Protein AF-A0A1C3NSR8-F1 (afdb_monomer)

Secondary structure (DSSP, 8-state):
--------S------HHHHH-HHHHHHHHTT-HHHHHHHHHHHS---HHHHHTTSTT--HHHHHHHHTTS-----HHHHHHHHHHTT--GGGGTPPPPTTTGGGS-TT-------------PPP----------

Solvent-accessible surface area (backbone atoms only — not comparable to full-atom values): 8484 Å² total; per-residue (Å²): 135,84,82,72,80,78,76,75,93,31,87,53,55,66,48,71,70,58,71,69,34,68,69,50,43,52,26,33,58,72,59,37,60,28,58,43,52,52,48,40,34,70,74,71,65,43,47,55,53,54,63,18,64,43,22,86,97,45,46,39,70,54,50,51,32,21,56,72,67,75,44,83,87,80,55,63,70,56,55,51,41,43,30,60,42,31,64,43,67,30,61,40,63,74,41,72,81,43,84,69,54,68,72,67,52,69,95,77,73,75,77,78,81,81,73,84,79,81,80,65,86,75,79,78,84,86,77,86,87,82,85,83,88,132

Nearest PDB structures (foldseek):
  2ofy-assembly1_B  TM=6.225E-01  e=1.921E+00  Rhodococcus jostii RHA1
  6hu8-assembly1_A  TM=6.859E-01  e=2.982E+00  Streptococcus vestibularis F0396
  5d50-assembly1_C  TM=6.726E-01  e=4.381E+00  Salmonella phage SPC32H
  3ezx-assembly1_A  TM=3.180E-01  e=5.767E+00  Methanosarcina barkeri

Foldseek 3Di:
DPPPPDQPPLPAAQDPVLLPDPQLLVCLQVVLLLSNLVSCCVPVVAQLCSLQVQQPPRDSVNSVCSVVVNDHDDDPVRSVRSCVSRVPALVSNVGDGDPVVVVVPPPDPPPDPDDDDDPDDDDDDDDDDDDDDD

Radius of gyration: 28.8 Å; Cα contacts (8 Å, |Δi|>4): 117; chains: 1; bounding box: 74×88×31 Å

Organism: NCBI:txid1839754

Structure (mmCIF, N/CA/C/O backbone):
data_AF-A0A1C3NSR8-F1
#
_entry.id   AF-A0A1C3NSR8-F1
#
loop_
_atom_site.group_PDB
_atom_site.id
_atom_site.type_symbol
_atom_site.label_atom_id
_atom_site.label_alt_id
_atom_site.label_comp_id
_atom_site.label_asym_id
_atom_site.label_entity_id
_atom_site.label_seq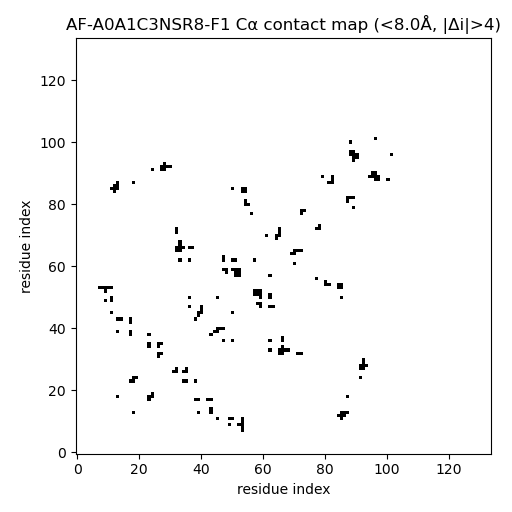_id
_atom_site.pdbx_PDB_ins_code
_atom_site.Cartn_x
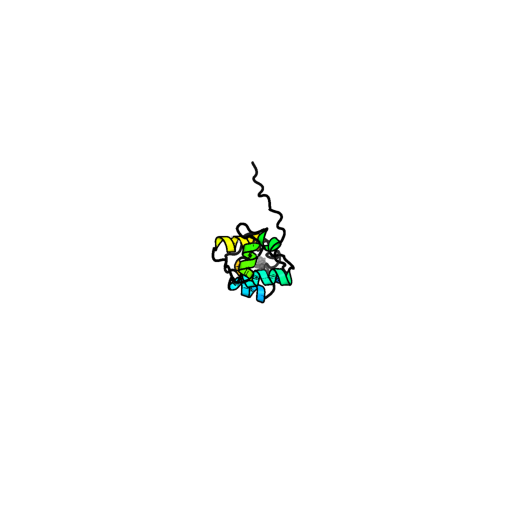_atom_site.Cartn_y
_atom_site.Cartn_z
_atom_site.occupancy
_atom_site.B_iso_or_equiv
_atom_site.auth_seq_id
_atom_site.auth_comp_id
_atom_site.auth_asym_id
_atom_site.auth_atom_id
_atom_site.pdbx_PDB_model_num
ATOM 1 N N . MET A 1 1 ? 33.888 10.251 1.908 1.00 39.31 1 MET A N 1
ATOM 2 C CA . MET A 1 1 ? 32.497 10.671 2.175 1.00 39.31 1 MET A CA 1
ATOM 3 C C . MET A 1 1 ? 31.601 9.461 1.986 1.00 39.31 1 MET A C 1
ATOM 5 O O . MET A 1 1 ? 31.183 9.168 0.876 1.00 39.31 1 MET A O 1
ATOM 9 N N . THR A 1 2 ? 31.413 8.685 3.047 1.00 40.06 2 THR A N 1
ATOM 10 C CA . THR A 1 2 ? 30.532 7.515 3.054 1.00 40.06 2 THR A CA 1
ATOM 11 C C . THR A 1 2 ? 29.110 8.047 3.178 1.00 40.06 2 THR A C 1
ATOM 13 O O . THR A 1 2 ? 28.715 8.505 4.246 1.00 40.06 2 THR A O 1
ATOM 16 N N . HIS A 1 3 ? 28.373 8.090 2.070 1.00 44.66 3 HIS A N 1
ATOM 17 C CA . HIS A 1 3 ? 26.949 8.397 2.105 1.00 44.66 3 HIS A CA 1
ATOM 18 C C . HIS A 1 3 ? 26.233 7.167 2.668 1.00 44.66 3 HIS A C 1
ATOM 20 O O . HIS A 1 3 ? 25.874 6.250 1.933 1.00 44.66 3 HIS A O 1
ATOM 26 N N . THR A 1 4 ? 26.109 7.105 3.990 1.00 48.78 4 THR A N 1
ATOM 27 C CA . THR A 1 4 ? 25.095 6.277 4.639 1.00 48.78 4 THR A CA 1
ATOM 28 C C . THR A 1 4 ? 23.756 6.902 4.2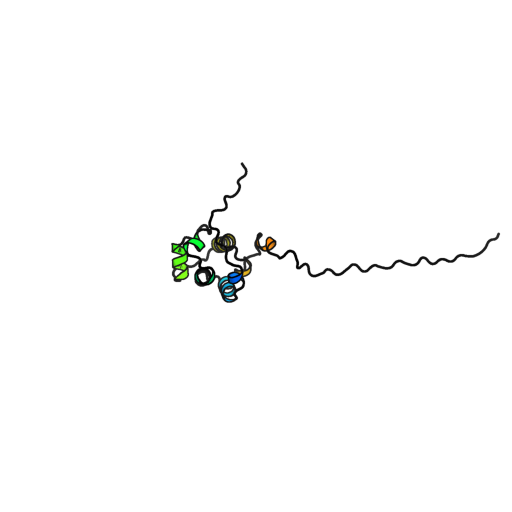54 1.00 48.78 4 THR A C 1
ATOM 30 O O . THR A 1 4 ? 23.543 8.057 4.625 1.00 48.78 4 THR A O 1
ATOM 33 N N . PRO A 1 5 ? 22.876 6.239 3.481 1.00 52.47 5 PRO A N 1
ATOM 34 C CA . PRO A 1 5 ? 21.544 6.778 3.282 1.00 52.47 5 PRO A CA 1
ATOM 35 C C . PRO A 1 5 ? 20.846 6.763 4.643 1.00 52.47 5 PRO A C 1
ATOM 37 O O . PRO A 1 5 ? 20.596 5.704 5.223 1.00 52.47 5 PRO A O 1
ATOM 40 N N . ASP A 1 6 ? 20.627 7.966 5.165 1.00 41.91 6 ASP A N 1
ATOM 41 C CA . ASP A 1 6 ? 19.689 8.277 6.231 1.00 41.91 6 ASP A CA 1
ATOM 42 C C . ASP A 1 6 ? 18.375 7.549 5.927 1.00 41.91 6 ASP A C 1
ATOM 44 O O . ASP A 1 6 ? 17.775 7.742 4.870 1.00 41.91 6 ASP A O 1
ATOM 48 N N . VAL A 1 7 ? 17.996 6.607 6.788 1.00 53.38 7 VAL A N 1
ATOM 49 C CA . VAL A 1 7 ? 16.725 5.894 6.666 1.00 53.38 7 VAL A CA 1
ATOM 50 C C . VAL A 1 7 ? 15.696 6.809 7.326 1.00 53.38 7 VAL A C 1
ATOM 52 O O . VAL A 1 7 ? 15.701 6.882 8.558 1.00 53.38 7 VAL A O 1
ATOM 55 N N . PRO A 1 8 ? 14.837 7.525 6.575 1.00 47.84 8 PRO A N 1
ATOM 56 C CA . PRO A 1 8 ? 13.884 8.428 7.193 1.00 47.84 8 PRO A CA 1
ATOM 57 C C . PRO A 1 8 ? 12.961 7.622 8.109 1.00 47.84 8 PRO A C 1
ATOM 59 O O . PRO A 1 8 ? 12.460 6.552 7.751 1.00 47.84 8 PRO A O 1
ATOM 62 N N . VAL A 1 9 ? 12.766 8.133 9.322 1.00 47.94 9 VAL A N 1
ATOM 63 C CA . VAL A 1 9 ? 11.898 7.577 10.362 1.00 47.94 9 VAL A CA 1
ATOM 64 C C . VAL A 1 9 ? 10.419 7.692 9.968 1.00 47.94 9 VAL A C 1
ATOM 66 O O . VAL A 1 9 ? 9.653 8.462 10.530 1.00 47.94 9 VAL A O 1
ATOM 69 N N . GLY A 1 10 ? 10.012 6.871 9.003 1.00 54.41 10 GLY A N 1
ATOM 70 C CA . GLY A 1 10 ? 8.649 6.407 8.770 1.00 54.41 10 GLY A CA 1
ATOM 71 C C . GLY A 1 10 ? 8.651 4.891 8.945 1.00 54.41 10 GLY A C 1
ATOM 72 O O . GLY A 1 10 ? 8.724 4.138 7.985 1.00 54.41 10 GLY A O 1
ATOM 73 N N . SER A 1 11 ? 8.663 4.412 10.189 1.00 70.69 11 SER A N 1
ATOM 74 C CA . SER A 1 11 ? 8.872 2.993 10.528 1.00 70.69 11 SER A CA 1
ATOM 75 C C . SER A 1 11 ? 7.723 2.059 10.133 1.00 70.69 11 SER A C 1
ATOM 77 O O . SER A 1 11 ? 7.785 0.861 10.422 1.00 70.69 11 SER A O 1
ATOM 79 N N . TYR A 1 12 ? 6.672 2.582 9.496 1.00 83.88 12 TYR A N 1
ATOM 80 C CA . TYR A 1 12 ? 5.515 1.783 9.137 1.00 83.88 12 TYR A CA 1
ATOM 81 C C . TYR A 1 12 ? 5.855 0.816 8.002 1.00 83.88 12 TYR A C 1
ATOM 83 O O . TYR A 1 12 ? 6.252 1.197 6.903 1.00 83.88 12 TYR A O 1
ATOM 91 N N . ARG A 1 13 ? 5.685 -0.466 8.307 1.00 88.62 13 ARG A N 1
ATOM 92 C CA . ARG A 1 13 ? 5.770 -1.585 7.376 1.00 88.62 13 ARG A CA 1
ATOM 93 C C . ARG A 1 13 ? 4.471 -2.356 7.502 1.00 88.62 13 ARG A C 1
ATOM 95 O O . ARG A 1 13 ? 3.963 -2.494 8.614 1.00 88.62 13 ARG A O 1
ATOM 102 N N . VAL A 1 14 ? 3.966 -2.864 6.385 1.00 89.56 14 VAL A N 1
ATOM 103 C CA . VAL A 1 14 ? 2.739 -3.667 6.388 1.00 89.56 14 VAL A CA 1
ATOM 104 C C . VAL A 1 14 ? 2.956 -4.922 7.231 1.00 89.56 14 VAL A C 1
ATOM 106 O O . VAL A 1 14 ? 3.955 -5.625 7.049 1.00 89.56 14 VAL A O 1
ATOM 109 N N . SER A 1 15 ? 2.034 -5.215 8.149 1.00 90.69 15 SER A N 1
ATOM 110 C CA . SER A 1 15 ? 2.151 -6.398 9.006 1.00 90.69 15 SER A CA 1
ATOM 111 C C . SER A 1 15 ? 2.099 -7.689 8.188 1.00 90.69 15 SER A C 1
ATOM 113 O O . SER A 1 15 ? 1.387 -7.794 7.187 1.00 90.69 15 SER A O 1
ATOM 115 N N . ALA A 1 16 ? 2.791 -8.729 8.660 1.00 88.50 16 ALA A N 1
ATOM 116 C CA . ALA A 1 16 ? 2.755 -10.048 8.026 1.00 88.50 16 ALA A CA 1
ATOM 117 C C . ALA A 1 16 ? 1.329 -10.628 7.954 1.00 88.50 16 ALA A C 1
ATOM 119 O O . ALA A 1 16 ? 0.984 -11.289 6.976 1.00 88.50 16 ALA A O 1
ATOM 120 N N . GLU A 1 17 ? 0.495 -10.336 8.958 1.00 90.44 17 GLU A N 1
ATOM 121 C CA . GLU A 1 17 ? -0.913 -10.733 8.978 1.00 90.44 17 GLU A CA 1
ATOM 122 C C . GLU A 1 17 ? -1.684 -10.108 7.813 1.00 90.44 17 GLU A C 1
ATOM 124 O O . GLU A 1 17 ? -2.319 -10.833 7.052 1.00 90.44 17 GLU A O 1
ATOM 129 N N . LEU A 1 18 ? -1.553 -8.794 7.599 1.00 92.56 18 LEU A N 1
ATOM 130 C CA . LEU A 1 18 ? -2.185 -8.093 6.482 1.00 92.56 18 LEU A CA 1
ATOM 131 C C . LEU A 1 18 ? -1.675 -8.604 5.121 1.00 92.56 18 LEU A C 1
ATOM 133 O O . LEU A 1 18 ? -2.480 -8.872 4.229 1.00 92.56 18 LEU A O 1
ATOM 137 N N . LEU A 1 19 ? -0.366 -8.846 4.978 1.00 91.88 19 LEU A N 1
ATOM 138 C CA . LEU A 1 19 ? 0.226 -9.428 3.761 1.00 91.88 19 LEU A CA 1
ATOM 139 C C . LEU A 1 19 ? -0.270 -10.853 3.451 1.00 91.88 19 LEU A C 1
ATOM 141 O O . LEU A 1 19 ? -0.242 -11.282 2.289 1.00 91.88 19 LEU A O 1
ATOM 145 N N . ALA A 1 20 ? -0.682 -11.616 4.464 1.00 91.31 20 ALA A N 1
ATOM 146 C CA . ALA A 1 20 ? -1.208 -12.967 4.295 1.00 91.31 20 ALA A CA 1
ATOM 147 C C . ALA A 1 20 ? -2.669 -12.983 3.821 1.00 91.31 20 ALA A C 1
ATOM 149 O O . ALA A 1 20 ? -3.134 -14.011 3.324 1.00 91.31 20 ALA A O 1
ATOM 150 N N . ARG A 1 21 ? -3.393 -11.863 3.932 1.00 94.19 21 ARG A N 1
ATOM 151 C CA . ARG A 1 21 ? -4.821 -11.837 3.622 1.00 94.19 21 ARG A CA 1
ATOM 152 C C . ARG A 1 21 ? -5.100 -11.915 2.115 1.00 94.19 21 ARG A C 1
ATOM 154 O O . ARG A 1 21 ? -4.423 -11.257 1.318 1.00 94.19 21 ARG A O 1
ATOM 161 N N . PRO A 1 22 ? -6.138 -12.665 1.705 1.00 93.31 22 PRO A N 1
ATOM 162 C CA . PRO A 1 22 ? -6.494 -12.801 0.296 1.00 93.31 22 PRO A CA 1
ATOM 163 C C . PRO A 1 22 ? -7.056 -11.505 -0.300 1.00 93.31 22 PRO A C 1
ATOM 165 O O . PRO A 1 22 ? -6.769 -11.201 -1.454 1.00 93.31 22 PRO A O 1
ATOM 168 N N . ASP A 1 23 ? -7.804 -10.715 0.478 1.00 94.56 23 ASP A N 1
ATOM 169 C CA . ASP A 1 23 ? -8.363 -9.429 0.038 1.00 94.56 23 ASP A CA 1
ATOM 170 C C . ASP A 1 23 ? -7.267 -8.392 -0.243 1.00 94.56 23 ASP A C 1
ATOM 172 O O . ASP A 1 23 ? -7.319 -7.699 -1.258 1.00 94.56 23 ASP A O 1
ATOM 176 N N . PHE A 1 24 ? -6.227 -8.348 0.592 1.00 95.00 24 PHE A N 1
ATOM 177 C CA . PHE A 1 24 ? -5.060 -7.494 0.371 1.00 95.00 24 PHE A CA 1
ATOM 178 C C . PHE A 1 24 ? -4.301 -7.882 -0.903 1.00 95.00 24 PHE A C 1
ATOM 180 O O . PHE A 1 24 ? -4.009 -7.028 -1.738 1.00 95.00 24 PHE A O 1
ATOM 187 N N . ARG A 1 25 ? -4.044 -9.180 -1.109 1.00 94.12 25 ARG A N 1
ATOM 188 C CA . ARG A 1 25 ? -3.376 -9.681 -2.324 1.00 94.12 25 ARG A CA 1
ATOM 189 C C . ARG A 1 25 ? -4.182 -9.410 -3.591 1.00 94.12 25 ARG A C 1
ATOM 191 O O . ARG A 1 25 ? -3.601 -9.025 -4.607 1.00 94.12 25 ARG A O 1
ATOM 198 N N . ALA A 1 26 ? -5.501 -9.589 -3.533 1.00 93.88 26 ALA A N 1
ATOM 199 C CA . ALA A 1 26 ? -6.393 -9.290 -4.647 1.00 93.88 26 ALA A CA 1
ATOM 200 C C . ALA A 1 26 ? -6.338 -7.799 -5.009 1.00 93.88 26 ALA A C 1
ATOM 202 O O . ALA A 1 26 ? -6.142 -7.467 -6.176 1.00 93.88 26 ALA A O 1
ATOM 203 N N . ALA A 1 27 ? -6.409 -6.913 -4.008 1.00 94.62 27 ALA A N 1
ATOM 204 C CA . ALA A 1 27 ? -6.307 -5.469 -4.208 1.00 94.62 27 ALA A CA 1
ATOM 205 C C . ALA A 1 27 ? -4.951 -5.053 -4.809 1.00 94.62 27 ALA A C 1
ATOM 207 O O . ALA A 1 27 ? -4.914 -4.256 -5.746 1.00 94.62 27 ALA A O 1
ATOM 208 N N . CYS A 1 28 ? -3.839 -5.634 -4.339 1.00 94.00 28 CYS A N 1
ATOM 209 C CA . CYS A 1 28 ? -2.515 -5.413 -4.931 1.00 94.00 28 CYS A CA 1
ATOM 210 C C . CYS A 1 28 ? -2.434 -5.873 -6.391 1.00 94.00 28 CYS A C 1
ATOM 212 O O . CYS A 1 28 ? -1.892 -5.145 -7.224 1.00 94.00 28 CYS A O 1
ATOM 214 N N . SER A 1 29 ? -3.023 -7.029 -6.711 1.00 92.88 29 SER A N 1
ATOM 215 C CA . SER A 1 29 ? -2.973 -7.610 -8.060 1.00 92.88 29 SER A CA 1
ATOM 216 C C . SER A 1 29 ? -3.661 -6.716 -9.092 1.00 92.88 29 SER A C 1
ATOM 218 O O . SER A 1 29 ? -3.181 -6.581 -10.214 1.00 92.88 29 SER A O 1
ATOM 220 N N . VAL A 1 30 ? -4.755 -6.056 -8.699 1.00 93.44 30 VAL A N 1
ATOM 221 C CA . VAL A 1 30 ? -5.478 -5.090 -9.547 1.00 93.44 30 VAL A CA 1
ATOM 222 C C . VAL A 1 30 ? -5.010 -3.642 -9.355 1.00 93.44 30 VAL A C 1
ATOM 224 O O . VAL A 1 30 ? -5.567 -2.734 -9.966 1.00 93.44 30 VAL A O 1
ATOM 227 N N . ARG A 1 31 ? -3.980 -3.414 -8.525 1.00 92.19 31 ARG A N 1
ATOM 228 C CA . ARG A 1 31 ? -3.416 -2.092 -8.192 1.00 92.19 31 ARG A CA 1
ATOM 229 C C . ARG A 1 31 ? -4.454 -1.102 -7.650 1.00 92.19 31 ARG A C 1
ATOM 231 O O . ARG A 1 31 ? -4.368 0.103 -7.890 1.00 92.19 31 ARG A O 1
ATOM 238 N N . ASP A 1 32 ? -5.421 -1.598 -6.885 1.00 94.38 32 ASP A N 1
ATOM 239 C CA . ASP A 1 32 ? -6.425 -0.763 -6.227 1.00 94.38 32 ASP A CA 1
ATOM 240 C C . ASP A 1 32 ? -5.858 -0.159 -4.935 1.00 94.38 32 ASP A C 1
ATOM 242 O O . ASP A 1 32 ? -6.054 -0.665 -3.828 1.00 94.38 32 ASP A O 1
ATOM 246 N N . PHE A 1 33 ? -5.136 0.953 -5.083 1.00 94.31 33 PHE A N 1
ATOM 247 C CA . PHE A 1 33 ? -4.532 1.674 -3.961 1.00 94.31 33 PHE A CA 1
ATOM 248 C C . PHE A 1 33 ? -5.553 2.223 -2.962 1.00 94.31 33 PHE A C 1
ATOM 250 O O . PHE A 1 33 ? -5.236 2.336 -1.779 1.00 94.31 33 PHE A O 1
ATOM 257 N N . GLY A 1 34 ? -6.782 2.513 -3.398 1.00 95.44 34 GLY A N 1
ATOM 258 C CA . GLY A 1 34 ? -7.850 2.940 -2.497 1.00 95.44 34 GLY A CA 1
ATOM 259 C C . GLY A 1 34 ? -8.201 1.828 -1.514 1.00 95.44 34 GLY A C 1
ATOM 260 O O . GLY A 1 34 ? -8.193 2.041 -0.298 1.00 95.44 34 GLY A O 1
ATOM 261 N N . THR A 1 35 ? -8.423 0.618 -2.028 1.00 95.88 35 THR A N 1
ATOM 262 C CA . THR A 1 35 ? -8.674 -0.562 -1.194 1.00 95.88 35 THR A CA 1
ATOM 263 C C . THR A 1 35 ? -7.453 -0.923 -0.350 1.00 95.88 35 THR A C 1
ATOM 265 O O . THR A 1 35 ? -7.599 -1.140 0.851 1.00 95.88 35 THR A O 1
ATOM 268 N N . ILE A 1 36 ? -6.244 -0.908 -0.916 1.00 95.50 36 ILE A N 1
ATOM 269 C CA . ILE A 1 36 ? -5.002 -1.214 -0.182 1.00 95.50 36 ILE A CA 1
ATOM 270 C C . ILE A 1 36 ? -4.837 -0.298 1.040 1.00 95.50 36 ILE A C 1
ATOM 272 O O . ILE A 1 36 ? -4.659 -0.794 2.153 1.00 95.50 36 ILE A O 1
ATOM 276 N N . PHE A 1 37 ? -4.960 1.024 0.870 1.00 95.25 37 PHE A N 1
ATOM 277 C CA . PHE A 1 37 ? -4.830 1.970 1.983 1.00 95.25 37 PHE A CA 1
ATOM 278 C C . PHE A 1 37 ? -5.951 1.810 3.014 1.00 95.25 37 PHE A C 1
ATOM 280 O O . PHE A 1 37 ? -5.696 1.887 4.215 1.00 95.25 37 PHE A O 1
ATOM 287 N N . ARG A 1 38 ? -7.184 1.505 2.584 1.00 94.75 38 ARG A N 1
ATOM 288 C CA . ARG A 1 38 ? -8.286 1.197 3.514 1.00 94.75 38 ARG A CA 1
ATOM 289 C C . ARG A 1 38 ? -8.004 -0.048 4.349 1.00 94.75 38 ARG A C 1
ATOM 291 O O . ARG A 1 38 ? -8.303 -0.049 5.541 1.00 94.75 38 ARG A O 1
ATOM 298 N N . LEU A 1 39 ? -7.438 -1.094 3.748 1.00 95.06 39 LEU A N 1
ATOM 299 C CA . LEU A 1 39 ? -7.078 -2.322 4.457 1.00 95.06 39 LEU A CA 1
ATOM 300 C C . LEU A 1 39 ? -5.938 -2.073 5.458 1.00 95.06 39 LEU A C 1
ATOM 302 O O . LEU A 1 39 ? -6.018 -2.567 6.579 1.00 95.06 39 LEU A O 1
ATOM 306 N N . MET A 1 40 ? -4.944 -1.249 5.108 1.00 94.75 40 MET A N 1
ATOM 307 C CA . MET A 1 40 ? -3.888 -0.814 6.037 1.00 94.75 40 MET A CA 1
ATOM 308 C C . MET A 1 40 ? -4.461 -0.065 7.245 1.00 94.75 40 MET A C 1
ATOM 310 O O . MET A 1 40 ? -4.158 -0.410 8.384 1.00 94.75 40 MET A O 1
ATOM 314 N N . CYS A 1 41 ? -5.353 0.908 7.027 1.00 92.75 41 CYS A N 1
ATOM 315 C CA . CYS A 1 41 ? -6.011 1.607 8.134 1.00 92.75 41 CYS A CA 1
ATOM 316 C C . CYS A 1 41 ? -6.842 0.657 9.005 1.00 92.75 41 CYS A C 1
ATOM 318 O O . CYS A 1 41 ? -6.855 0.788 10.225 1.00 92.75 41 CYS A O 1
ATOM 320 N N . LYS A 1 42 ? -7.542 -0.297 8.381 1.00 93.69 42 LYS A N 1
ATOM 321 C CA . LYS A 1 42 ? -8.462 -1.204 9.071 1.00 93.69 42 LYS A CA 1
ATOM 322 C C . LYS A 1 42 ? -7.749 -2.261 9.913 1.00 93.69 42 LYS A C 1
ATOM 324 O O . LYS A 1 42 ? -8.210 -2.540 11.014 1.00 93.69 42 LYS A O 1
ATOM 329 N N . TYR A 1 43 ? -6.696 -2.881 9.383 1.00 93.19 43 TYR A N 1
ATOM 330 C CA . TYR A 1 43 ? -6.064 -4.043 10.018 1.00 93.19 43 TYR A CA 1
ATOM 331 C C . TYR A 1 43 ? -4.763 -3.702 10.743 1.00 93.19 43 TYR A C 1
ATOM 333 O O . TYR A 1 43 ? -4.531 -4.240 11.817 1.00 93.19 43 TYR A O 1
ATOM 341 N N . ASP A 1 44 ? -3.960 -2.773 10.219 1.00 90.50 44 ASP A N 1
ATOM 342 C CA . ASP A 1 44 ? -2.724 -2.341 10.887 1.00 90.50 44 ASP A CA 1
ATOM 343 C C . ASP A 1 44 ? -2.937 -1.108 11.784 1.00 90.50 44 ASP A C 1
ATOM 345 O O . ASP A 1 44 ? -2.017 -0.676 12.479 1.00 90.50 44 ASP A O 1
ATOM 349 N N . GLY A 1 45 ? -4.124 -0.486 11.748 1.00 89.00 45 GLY A N 1
ATOM 350 C CA . GLY A 1 45 ? -4.392 0.766 12.465 1.00 89.00 45 GLY A CA 1
ATOM 351 C C . GLY A 1 45 ? -3.537 1.938 11.966 1.00 89.00 45 GLY A C 1
ATOM 352 O O . GLY A 1 45 ? -3.319 2.911 12.691 1.00 89.00 45 GLY A O 1
ATOM 353 N N . ALA A 1 46 ? -3.001 1.843 10.746 1.00 89.81 46 ALA A N 1
ATOM 354 C CA . ALA A 1 46 ? -2.130 2.863 10.184 1.00 89.81 46 ALA A CA 1
ATOM 355 C C . ALA A 1 46 ? -2.933 4.114 9.803 1.00 89.81 46 ALA A C 1
ATOM 357 O O . ALA A 1 46 ? -3.942 4.036 9.103 1.00 89.81 46 ALA A O 1
ATOM 358 N N . SER A 1 47 ? -2.479 5.291 10.234 1.00 89.06 47 SER A N 1
ATOM 359 C CA . SER A 1 47 ? -3.038 6.558 9.760 1.00 89.06 47 SER A CA 1
ATOM 360 C C . SER A 1 47 ? -2.571 6.852 8.332 1.00 89.06 47 SER A C 1
ATOM 362 O O . SER A 1 47 ? -1.529 6.371 7.895 1.00 89.06 47 SER A O 1
ATOM 364 N N . GLN A 1 48 ? -3.316 7.685 7.600 1.00 90.75 48 GLN A N 1
ATOM 365 C CA . GLN A 1 48 ? -2.913 8.110 6.253 1.00 90.75 48 GLN A CA 1
ATOM 366 C C . GLN A 1 48 ? -1.531 8.778 6.252 1.00 90.75 48 GLN A C 1
ATOM 368 O O . GLN A 1 48 ? -0.747 8.537 5.344 1.00 90.75 48 GLN A O 1
ATOM 373 N N . ASP A 1 49 ? -1.231 9.558 7.295 1.00 90.88 49 ASP A N 1
ATOM 374 C CA . ASP A 1 49 ? 0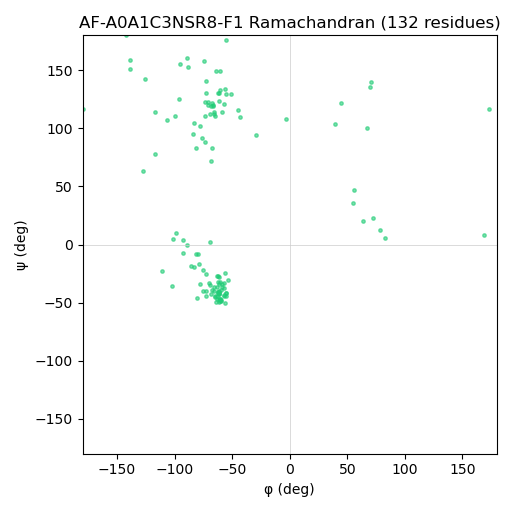.084 10.163 7.520 1.00 90.88 49 ASP A CA 1
ATOM 375 C C . ASP A 1 49 ? 1.181 9.098 7.675 1.00 90.88 49 ASP A C 1
ATOM 377 O O . ASP A 1 49 ? 2.178 9.138 6.956 1.00 90.88 49 ASP A O 1
ATOM 381 N N . ARG A 1 50 ? 0.947 8.076 8.515 1.00 90.00 50 ARG A N 1
ATOM 382 C CA . ARG A 1 50 ? 1.858 6.930 8.682 1.00 90.00 50 ARG A CA 1
ATOM 383 C C . ARG A 1 50 ? 2.077 6.139 7.396 1.00 90.00 50 ARG A C 1
ATOM 385 O O . ARG A 1 50 ? 3.149 5.572 7.223 1.00 90.00 50 ARG A O 1
ATOM 392 N N . ILE A 1 51 ? 1.072 6.072 6.524 1.00 90.69 51 ILE A N 1
ATOM 393 C CA . ILE A 1 51 ? 1.177 5.413 5.217 1.00 90.69 51 ILE A CA 1
ATOM 394 C C . ILE A 1 51 ? 1.980 6.278 4.236 1.00 90.69 51 ILE A C 1
ATOM 396 O O . ILE A 1 51 ? 2.777 5.743 3.470 1.00 90.69 51 ILE A O 1
ATOM 400 N N . SER A 1 52 ? 1.779 7.600 4.242 1.00 91.38 52 SER A N 1
ATOM 401 C CA . SER A 1 52 ? 2.463 8.515 3.321 1.00 91.38 52 SER A CA 1
ATOM 402 C C . SER A 1 52 ? 3.903 8.829 3.713 1.00 91.38 52 SER A C 1
ATOM 404 O O . SER A 1 52 ? 4.740 8.991 2.835 1.00 91.38 52 SER A O 1
ATOM 406 N N . SER A 1 53 ? 4.214 8.897 5.009 1.00 90.69 53 SER A N 1
ATOM 407 C CA . SER A 1 53 ? 5.511 9.377 5.494 1.00 90.69 53 SER A CA 1
ATOM 408 C C . SER A 1 53 ? 6.739 8.601 4.996 1.00 90.69 53 SER A C 1
ATOM 410 O O . SER A 1 53 ? 7.741 9.257 4.717 1.00 90.69 53 SER A O 1
ATOM 412 N N . PRO A 1 54 ? 6.720 7.262 4.815 1.00 89.62 54 PRO A N 1
ATOM 413 C CA . PRO A 1 54 ? 7.874 6.557 4.259 1.00 89.62 54 PRO A CA 1
ATOM 414 C C . PRO A 1 54 ? 7.962 6.617 2.724 1.00 89.62 54 PRO A C 1
ATOM 416 O O . PRO A 1 54 ? 8.951 6.152 2.160 1.00 89.62 54 PRO A O 1
ATOM 419 N N . VAL A 1 55 ? 6.941 7.132 2.030 1.00 89.56 55 VAL A N 1
ATOM 420 C CA . VAL A 1 55 ? 6.836 7.080 0.566 1.00 89.56 55 VAL A CA 1
ATOM 421 C C . VAL A 1 55 ? 7.114 8.455 -0.043 1.00 89.56 55 VAL A C 1
ATOM 423 O O . VAL A 1 55 ? 6.263 9.344 -0.036 1.00 89.56 55 VAL A O 1
ATOM 426 N N . ASP A 1 56 ? 8.275 8.608 -0.677 1.00 87.31 56 ASP A N 1
ATOM 427 C CA . ASP A 1 56 ? 8.581 9.819 -1.440 1.00 87.31 56 ASP A CA 1
ATOM 428 C C . ASP A 1 56 ? 7.604 10.022 -2.619 1.00 87.31 56 ASP A C 1
ATOM 430 O O . ASP A 1 56 ? 7.358 9.112 -3.418 1.00 87.31 56 ASP A O 1
ATOM 434 N N . GLY A 1 57 ? 7.043 11.230 -2.734 1.00 85.12 57 GLY A N 1
ATOM 435 C CA . GLY A 1 57 ? 6.041 11.585 -3.750 1.00 85.12 57 GLY A CA 1
ATOM 436 C C . GLY A 1 57 ? 4.5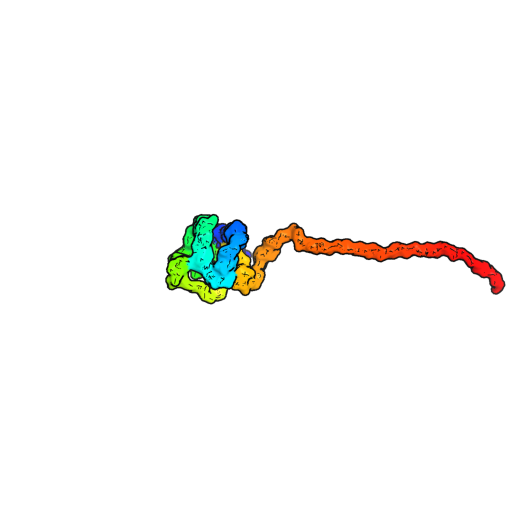87 11.205 -3.415 1.00 85.12 57 GLY A C 1
ATOM 437 O O . GLY A 1 57 ? 3.688 11.405 -4.246 1.00 85.12 57 GLY A O 1
ATOM 438 N N . LEU A 1 58 ? 4.323 10.693 -2.208 1.00 91.00 58 LEU A N 1
ATOM 439 C CA . LEU A 1 58 ? 2.978 10.420 -1.702 1.00 91.00 58 LEU A CA 1
ATOM 440 C C . LEU A 1 58 ? 2.699 11.291 -0.473 1.00 91.00 58 LEU A C 1
ATOM 442 O O . LEU A 1 58 ? 3.315 11.121 0.568 1.00 91.00 58 LEU A O 1
ATOM 446 N N . SER A 1 59 ? 1.746 12.217 -0.574 1.00 92.75 59 SER A N 1
ATOM 447 C CA . SER A 1 59 ? 1.312 13.032 0.567 1.00 92.75 59 SER A CA 1
ATOM 448 C C . SER A 1 59 ? 0.079 12.442 1.250 1.00 92.75 59 SER A C 1
ATOM 450 O O . SER A 1 59 ? -0.733 11.773 0.606 1.00 92.75 59 SER A O 1
ATOM 452 N N . GLN A 1 60 ? -0.123 12.753 2.532 1.00 93.50 60 GLN A N 1
ATOM 453 C CA . GLN A 1 60 ? -1.313 12.341 3.286 1.00 93.50 60 GLN A CA 1
ATOM 454 C C . GLN A 1 60 ? -2.619 12.789 2.601 1.00 93.50 60 GLN A C 1
ATOM 456 O O . GLN A 1 60 ? -3.555 11.999 2.454 1.00 93.50 60 GLN A O 1
ATOM 461 N N . SER A 1 61 ? -2.665 14.020 2.081 1.00 95.12 61 SER A N 1
ATOM 462 C CA . SER A 1 61 ? -3.801 14.522 1.295 1.00 95.12 61 SER A CA 1
ATOM 463 C C . SER A 1 61 ? -4.055 13.684 0.041 1.00 95.12 61 SER A C 1
ATOM 465 O O . SER A 1 61 ? -5.205 13.416 -0.308 1.00 95.12 61 SER A O 1
ATOM 467 N N . ARG A 1 62 ? -2.990 13.230 -0.631 1.00 94.69 62 ARG A N 1
ATOM 468 C CA . ARG A 1 62 ? -3.103 12.367 -1.809 1.00 94.69 62 ARG A CA 1
ATOM 469 C C . ARG A 1 62 ? -3.632 10.982 -1.445 1.00 94.69 62 ARG A C 1
ATOM 471 O O . ARG A 1 62 ? -4.533 10.500 -2.123 1.00 94.69 62 ARG A O 1
ATOM 478 N N . VAL A 1 63 ? -3.152 10.389 -0.349 1.00 94.06 63 VAL A N 1
ATOM 479 C CA . VAL A 1 63 ? -3.700 9.134 0.200 1.00 94.06 63 VAL A CA 1
ATOM 480 C C . VAL A 1 63 ? -5.201 9.275 0.455 1.00 94.06 63 VAL A C 1
ATOM 482 O O . VAL A 1 63 ? -5.974 8.407 0.056 1.00 94.06 63 VAL A O 1
ATOM 485 N N . SER A 1 64 ? -5.633 10.391 1.048 1.00 94.75 64 SER A N 1
ATOM 486 C CA . SER A 1 64 ? -7.052 10.662 1.304 1.00 94.75 64 SER A CA 1
ATOM 487 C C . SER A 1 64 ? -7.893 10.707 0.024 1.00 94.75 64 SER A C 1
ATOM 489 O O . SER A 1 64 ? -8.924 10.037 -0.052 1.00 94.75 64 SER A O 1
ATOM 491 N N . ARG A 1 65 ? -7.431 11.418 -1.015 1.00 96.00 65 ARG A N 1
ATOM 492 C CA . ARG A 1 65 ? -8.112 11.455 -2.323 1.00 96.00 65 ARG A CA 1
ATOM 493 C C . ARG A 1 65 ? -8.187 10.078 -2.977 1.00 96.00 65 ARG A C 1
ATOM 495 O O . ARG A 1 65 ? -9.234 9.711 -3.497 1.00 96.00 65 ARG A O 1
ATOM 502 N N . ILE A 1 66 ? -7.118 9.287 -2.897 1.00 95.69 66 ILE A N 1
ATOM 503 C CA . ILE A 1 66 ? -7.096 7.918 -3.433 1.00 95.69 66 ILE A CA 1
ATOM 504 C C . ILE A 1 66 ? -8.107 7.026 -2.701 1.00 95.69 66 ILE A C 1
ATOM 506 O O . ILE A 1 66 ? -8.877 6.313 -3.338 1.00 95.69 66 ILE A O 1
ATOM 510 N N . VAL A 1 67 ? -8.168 7.104 -1.369 1.00 93.50 67 VAL A N 1
ATOM 511 C CA . VAL A 1 67 ? -9.142 6.355 -0.553 1.00 93.50 67 VAL A CA 1
ATOM 512 C C . VAL A 1 67 ? -10.591 6.738 -0.883 1.00 93.50 67 VAL A C 1
ATOM 514 O O . VAL A 1 67 ? -11.474 5.881 -0.833 1.00 93.50 67 VAL A O 1
ATOM 517 N N . ARG A 1 68 ? -10.837 8.006 -1.236 1.00 94.44 68 ARG A N 1
ATOM 518 C CA . ARG A 1 68 ? -12.146 8.514 -1.687 1.00 94.44 68 ARG A CA 1
ATOM 519 C C . ARG A 1 68 ? -12.457 8.208 -3.155 1.00 94.44 68 ARG A C 1
ATOM 521 O O . ARG A 1 68 ? -13.579 8.438 -3.588 1.00 94.44 68 ARG A O 1
ATOM 528 N N . GLY A 1 69 ? -11.493 7.681 -3.911 1.00 93.50 69 GLY A N 1
ATOM 529 C CA . GLY A 1 69 ? -11.633 7.412 -5.344 1.00 93.50 69 GLY A CA 1
ATOM 530 C C . GLY A 1 69 ? -11.494 8.649 -6.240 1.00 93.50 69 GLY A C 1
ATOM 531 O O . GLY A 1 69 ? -11.808 8.573 -7.424 1.00 93.50 69 GLY A O 1
ATOM 532 N N . GLU A 1 70 ? -11.014 9.769 -5.696 1.00 94.31 70 GLU A N 1
ATOM 533 C CA . GLU A 1 70 ? -10.820 11.047 -6.396 1.00 94.31 70 GLU A CA 1
ATOM 534 C C . GLU A 1 70 ? -9.464 11.136 -7.121 1.00 94.31 70 GLU A C 1
ATOM 536 O O . GLU A 1 70 ? -9.284 11.977 -7.996 1.00 94.31 70 GLU A O 1
ATOM 541 N N . ASP A 1 71 ? -8.494 10.291 -6.756 1.00 94.12 71 ASP A N 1
ATOM 542 C CA . ASP A 1 71 ? -7.162 10.233 -7.374 1.00 94.12 71 ASP A CA 1
ATOM 543 C C . ASP A 1 71 ? -6.712 8.772 -7.547 1.00 94.12 71 ASP A C 1
ATOM 545 O O . ASP A 1 71 ? -7.222 7.863 -6.887 1.00 94.12 71 ASP A O 1
ATOM 549 N N . ARG A 1 72 ? -5.760 8.524 -8.453 1.00 92.31 72 ARG A N 1
ATOM 550 C CA . ARG A 1 72 ? -5.229 7.186 -8.754 1.00 92.31 72 ARG A CA 1
ATOM 551 C C . ARG A 1 72 ? -3.716 7.223 -8.940 1.00 92.31 72 ARG A C 1
ATOM 553 O O . ARG A 1 72 ? -3.137 8.206 -9.397 1.00 92.31 72 ARG A O 1
ATOM 560 N N . ILE A 1 73 ? -3.064 6.109 -8.623 1.00 92.06 73 ILE A N 1
ATOM 561 C CA . ILE A 1 73 ? -1.629 5.929 -8.852 1.00 92.06 73 ILE A CA 1
ATOM 562 C C . ILE A 1 73 ? -1.444 5.123 -10.135 1.00 92.06 73 ILE A C 1
ATOM 564 O O . ILE A 1 73 ? -1.764 3.940 -10.177 1.00 92.06 73 ILE A O 1
ATOM 568 N N . ALA A 1 74 ? -0.927 5.777 -11.175 1.00 88.12 74 ALA A N 1
ATOM 569 C CA . ALA A 1 74 ? -0.654 5.150 -12.471 1.00 88.12 74 ALA A CA 1
ATOM 570 C C . ALA A 1 74 ? 0.846 5.018 -12.783 1.00 88.12 74 ALA A C 1
ATOM 572 O O . ALA A 1 74 ? 1.236 4.175 -13.587 1.00 88.12 74 ALA A O 1
ATOM 573 N N . SER A 1 75 ? 1.691 5.843 -12.157 1.00 91.06 75 SER A N 1
ATOM 574 C CA . SER A 1 75 ? 3.137 5.834 -12.395 1.00 91.06 75 SER A CA 1
ATOM 575 C C . SER A 1 75 ? 3.764 4.578 -11.803 1.00 91.06 75 SER A C 1
ATOM 577 O O . SER A 1 75 ? 3.655 4.341 -10.598 1.00 91.06 75 SER A O 1
ATOM 579 N N . LEU A 1 76 ? 4.443 3.808 -12.654 1.00 90.50 76 LEU A N 1
ATOM 580 C CA . LEU A 1 76 ? 5.187 2.627 -12.236 1.00 90.50 76 LEU A CA 1
ATOM 581 C C . LEU A 1 76 ? 6.230 2.983 -11.171 1.00 90.50 76 LEU A C 1
ATOM 583 O O . LEU A 1 76 ? 6.268 2.317 -10.146 1.00 90.50 76 LEU A O 1
ATOM 587 N N . ASP A 1 77 ? 6.970 4.083 -11.335 1.00 91.19 77 ASP A N 1
ATOM 588 C CA . ASP A 1 77 ? 7.947 4.553 -10.347 1.00 91.19 77 ASP A CA 1
ATOM 589 C C . ASP A 1 77 ? 7.333 4.763 -8.959 1.00 91.19 77 ASP A C 1
ATOM 591 O O . ASP A 1 77 ? 7.927 4.404 -7.944 1.00 91.19 77 ASP A O 1
ATOM 595 N N . LEU A 1 78 ? 6.126 5.331 -8.890 1.00 91.69 78 LEU A N 1
ATOM 596 C CA . LEU A 1 78 ? 5.460 5.561 -7.609 1.00 91.69 78 LEU A CA 1
ATOM 597 C C . LEU A 1 78 ? 4.942 4.256 -6.993 1.00 91.69 78 LEU A C 1
ATOM 599 O O . LEU A 1 78 ? 5.071 4.060 -5.787 1.00 91.69 78 LEU A O 1
ATOM 603 N N . ILE A 1 79 ? 4.397 3.349 -7.811 1.00 91.94 79 ILE A N 1
ATOM 604 C CA . ILE A 1 79 ? 4.020 1.994 -7.371 1.00 91.94 79 ILE A CA 1
ATOM 605 C C . ILE A 1 79 ? 5.244 1.296 -6.786 1.00 91.94 79 ILE A C 1
ATOM 607 O O . ILE A 1 79 ? 5.178 0.679 -5.720 1.00 91.94 79 ILE A O 1
ATOM 611 N N . GLU A 1 80 ? 6.375 1.434 -7.470 1.00 90.19 80 GLU A N 1
ATOM 612 C CA . GLU A 1 80 ? 7.607 0.824 -7.049 1.00 90.19 80 GLU A CA 1
ATOM 613 C C . GLU A 1 80 ? 8.100 1.396 -5.718 1.00 90.19 80 GLU A C 1
ATOM 615 O O . GLU A 1 80 ? 8.434 0.634 -4.813 1.00 90.19 80 GLU A O 1
ATOM 620 N N . ARG A 1 81 ? 8.076 2.715 -5.546 1.00 90.38 81 ARG A N 1
ATOM 621 C CA . ARG A 1 81 ? 8.445 3.348 -4.273 1.00 90.38 81 ARG A CA 1
ATOM 622 C C . ARG A 1 81 ? 7.536 2.914 -3.130 1.00 90.38 81 ARG A C 1
ATOM 624 O O . ARG A 1 81 ? 8.040 2.592 -2.060 1.00 90.38 81 ARG A O 1
ATOM 631 N N . ILE A 1 82 ? 6.223 2.832 -3.356 1.00 91.00 82 ILE A N 1
ATOM 632 C CA . ILE A 1 82 ? 5.254 2.382 -2.342 1.00 91.00 82 ILE A CA 1
ATOM 633 C C . ILE A 1 82 ? 5.572 0.968 -1.873 1.00 91.00 82 ILE A C 1
ATOM 635 O O . ILE A 1 82 ? 5.638 0.713 -0.670 1.00 91.00 82 ILE A O 1
ATOM 639 N N . ALA A 1 83 ? 5.794 0.050 -2.813 1.00 90.69 83 ALA A N 1
ATOM 640 C CA . ALA A 1 83 ? 6.105 -1.330 -2.479 1.00 90.69 83 ALA A CA 1
ATOM 641 C C . ALA A 1 83 ? 7.424 -1.452 -1.683 1.00 90.69 83 ALA A C 1
ATOM 643 O O . ALA A 1 83 ? 7.525 -2.294 -0.791 1.00 90.69 83 ALA A O 1
ATOM 644 N N . ASP A 1 84 ? 8.406 -0.573 -1.924 1.00 88.19 84 ASP A N 1
ATOM 645 C CA . ASP A 1 84 ? 9.703 -0.613 -1.232 1.00 88.19 84 ASP A CA 1
ATOM 646 C C . ASP A 1 84 ? 9.633 0.018 0.149 1.00 88.19 84 ASP A C 1
ATOM 648 O O . ASP A 1 84 ? 10.095 -0.576 1.127 1.00 88.19 84 ASP A O 1
ATOM 652 N N . ALA A 1 85 ? 9.011 1.190 0.230 1.00 89.50 85 ALA A N 1
ATOM 653 C CA . ALA A 1 85 ? 8.812 1.931 1.462 1.00 89.50 85 ALA A CA 1
ATOM 654 C C . ALA A 1 85 ? 7.981 1.130 2.474 1.00 89.50 85 ALA A C 1
ATOM 656 O O . ALA A 1 85 ? 8.378 0.990 3.629 1.00 89.50 85 ALA A O 1
ATOM 657 N N . LEU A 1 86 ? 6.871 0.531 2.027 1.00 89.94 86 LEU A N 1
ATOM 658 C CA . LEU A 1 86 ? 5.937 -0.191 2.896 1.00 89.94 86 LEU A CA 1
ATOM 659 C C . LEU A 1 86 ? 6.273 -1.679 3.072 1.00 89.94 86 LEU A C 1
ATOM 661 O O . LEU A 1 86 ? 5.577 -2.378 3.810 1.00 89.94 86 LEU A O 1
ATOM 665 N N . ARG A 1 87 ? 7.342 -2.170 2.426 1.00 89.06 87 ARG A N 1
ATOM 666 C CA . ARG A 1 87 ? 7.756 -3.588 2.424 1.00 89.06 87 ARG A CA 1
ATOM 667 C C . ARG A 1 87 ? 6.655 -4.536 1.942 1.00 89.06 87 ARG A C 1
ATOM 669 O O . ARG A 1 87 ? 6.412 -5.584 2.537 1.00 89.06 87 ARG A O 1
ATOM 676 N N . ILE A 1 88 ? 6.017 -4.183 0.830 1.00 89.81 88 ILE A N 1
ATOM 677 C CA . ILE A 1 88 ? 5.040 -5.040 0.150 1.00 89.81 88 ILE A CA 1
ATOM 678 C C . ILE A 1 88 ? 5.760 -5.796 -0.972 1.00 89.81 88 ILE A C 1
ATOM 680 O O . ILE A 1 88 ? 6.375 -5.143 -1.816 1.00 89.81 88 ILE A O 1
ATOM 684 N N . PRO A 1 89 ? 5.690 -7.140 -1.024 1.00 87.62 89 PRO A N 1
ATOM 685 C CA . PRO A 1 89 ? 6.362 -7.911 -2.065 1.00 87.62 89 PRO A CA 1
ATOM 686 C C . PRO A 1 89 ? 5.961 -7.448 -3.469 1.00 87.62 89 PRO A C 1
ATOM 688 O O . PRO A 1 89 ? 4.774 -7.360 -3.787 1.00 87.62 89 PRO A O 1
ATOM 691 N N . GLY A 1 90 ? 6.943 -7.189 -4.331 1.00 85.56 90 GLY A N 1
ATOM 692 C CA . GLY A 1 90 ? 6.740 -6.735 -5.704 1.00 85.56 90 GLY A CA 1
ATOM 693 C C . GLY A 1 90 ? 5.878 -7.701 -6.515 1.00 85.56 90 GLY A C 1
ATOM 694 O O . GLY A 1 90 ? 5.040 -7.262 -7.307 1.00 85.56 90 GLY A O 1
ATOM 695 N N . GLY A 1 91 ? 5.979 -9.003 -6.228 1.00 85.94 91 GLY A N 1
ATOM 696 C CA . GLY A 1 91 ? 5.131 -10.028 -6.836 1.00 85.94 91 GLY A CA 1
ATOM 697 C C . GLY A 1 91 ? 3.627 -9.790 -6.645 1.00 85.94 91 GLY A C 1
ATOM 698 O O . GLY A 1 91 ? 2.839 -10.225 -7.478 1.00 85.94 91 GLY A O 1
ATOM 699 N N . TYR A 1 92 ? 3.208 -9.049 -5.612 1.00 88.44 92 TYR A N 1
ATOM 700 C CA . TYR A 1 92 ? 1.794 -8.719 -5.399 1.00 88.44 92 TYR A CA 1
ATOM 701 C C . TYR A 1 92 ? 1.274 -7.686 -6.407 1.00 88.44 92 TYR A C 1
ATOM 703 O O . TYR A 1 92 ? 0.080 -7.654 -6.678 1.00 88.44 92 TYR A O 1
ATOM 711 N N . PHE A 1 93 ? 2.153 -6.855 -6.970 1.00 86.75 93 PHE A N 1
ATOM 712 C CA . PHE A 1 93 ? 1.821 -5.830 -7.967 1.00 86.75 93 PHE A CA 1
ATOM 713 C C . PHE A 1 93 ? 2.164 -6.254 -9.408 1.00 86.75 93 PHE A C 1
ATOM 715 O O . PHE A 1 93 ? 2.064 -5.445 -10.341 1.00 86.75 93 PHE A O 1
ATOM 722 N N . GLY A 1 94 ? 2.607 -7.505 -9.588 1.00 84.62 94 GLY A N 1
ATOM 723 C CA . GLY A 1 94 ? 3.154 -8.009 -10.849 1.00 84.62 94 GLY A CA 1
ATOM 724 C C . GLY A 1 94 ? 4.546 -7.456 -11.178 1.00 84.62 94 GLY A C 1
ATOM 725 O O . GLY A 1 94 ? 4.917 -7.406 -12.347 1.00 84.62 94 GLY A O 1
ATOM 726 N N . LEU A 1 95 ? 5.295 -6.993 -10.172 1.00 82.56 95 LEU A N 1
ATOM 727 C CA . LEU A 1 95 ? 6.675 -6.530 -10.319 1.00 82.56 95 LE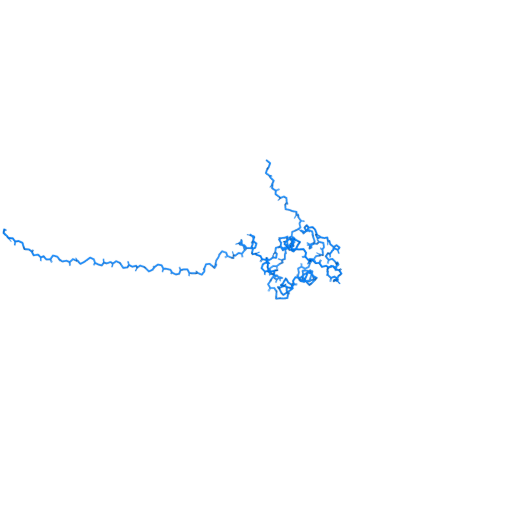U A CA 1
ATOM 728 C C . LEU A 1 95 ? 7.655 -7.694 -10.136 1.00 82.56 95 LEU A C 1
ATOM 730 O O . LEU A 1 95 ? 7.330 -8.717 -9.528 1.00 82.56 95 LEU A O 1
ATOM 734 N N . ALA A 1 96 ? 8.884 -7.511 -10.622 1.00 81.38 96 ALA A N 1
ATOM 735 C CA . ALA A 1 96 ? 9.969 -8.445 -10.349 1.00 81.38 96 ALA A CA 1
ATOM 736 C C . ALA A 1 96 ? 10.251 -8.546 -8.831 1.00 81.38 96 ALA A C 1
ATOM 738 O O . ALA A 1 96 ? 10.075 -7.554 -8.112 1.00 81.38 96 ALA A O 1
ATOM 739 N N . PRO A 1 97 ? 10.718 -9.713 -8.338 1.00 80.06 97 PRO A N 1
ATOM 740 C CA . PRO A 1 97 ? 11.080 -9.889 -6.936 1.00 80.06 97 PRO A CA 1
ATOM 741 C C . PRO A 1 97 ? 12.126 -8.864 -6.516 1.00 80.06 97 PRO A C 1
ATOM 743 O O . PRO A 1 97 ? 13.125 -8.646 -7.210 1.00 80.06 97 PRO A O 1
ATOM 746 N N . ARG A 1 98 ? 11.915 -8.237 -5.363 1.00 77.38 98 ARG A N 1
ATOM 747 C CA . ARG A 1 98 ? 12.810 -7.181 -4.896 1.00 77.38 98 ARG A CA 1
ATOM 748 C C . ARG A 1 98 ? 13.965 -7.724 -4.090 1.00 77.38 98 ARG A C 1
ATOM 750 O O . ARG A 1 98 ? 13.854 -8.740 -3.414 1.00 77.38 98 ARG A O 1
ATOM 757 N N . ARG A 1 99 ? 15.087 -6.998 -4.096 1.00 74.25 99 ARG A N 1
ATOM 758 C CA . ARG A 1 99 ? 16.327 -7.415 -3.414 1.00 74.25 99 ARG A CA 1
ATOM 759 C C . ARG A 1 99 ? 16.123 -7.747 -1.934 1.00 74.25 99 ARG A C 1
ATOM 761 O O . ARG A 1 99 ? 16.833 -8.594 -1.406 1.00 74.25 99 ARG A O 1
ATOM 768 N N . TRP A 1 100 ? 15.162 -7.101 -1.275 1.00 75.81 100 TRP A N 1
ATOM 769 C CA . TRP A 1 100 ? 14.849 -7.359 0.127 1.00 75.81 100 TRP A CA 1
ATOM 770 C C . TRP A 1 100 ? 13.927 -8.560 0.365 1.00 75.81 100 TRP A C 1
ATOM 772 O O . TRP A 1 100 ? 13.918 -9.093 1.472 1.00 75.81 100 TRP A O 1
ATOM 782 N N . GLU A 1 101 ? 13.182 -9.010 -0.646 1.00 72.44 101 GLU A N 1
ATOM 783 C CA . GLU A 1 101 ? 12.360 -10.223 -0.559 1.00 72.44 101 GLU A CA 1
ATOM 784 C C . GLU A 1 101 ? 13.243 -11.472 -0.498 1.00 72.44 101 GLU A C 1
ATOM 786 O O . GLU A 1 101 ? 12.926 -12.417 0.220 1.00 72.44 101 GLU A O 1
ATOM 791 N N . SER A 1 102 ? 14.405 -11.445 -1.160 1.00 63.34 102 SER A N 1
ATOM 792 C CA . SER A 1 102 ? 15.393 -12.530 -1.123 1.00 63.34 102 SER A CA 1
ATOM 793 C C . SER A 1 102 ? 15.941 -12.798 0.284 1.00 63.34 102 SER A C 1
ATOM 795 O O . SER A 1 102 ? 16.289 -13.934 0.597 1.00 63.34 102 SER A O 1
ATOM 797 N N . THR A 1 103 ? 15.976 -11.783 1.156 1.00 56.28 103 THR A N 1
ATOM 798 C CA . THR A 1 103 ? 16.365 -11.930 2.571 1.00 56.28 103 THR A CA 1
ATOM 799 C C . THR A 1 103 ? 15.259 -12.586 3.409 1.00 56.28 103 THR A C 1
ATOM 801 O O . THR A 1 103 ? 15.538 -13.151 4.460 1.00 56.28 103 THR A O 1
ATOM 804 N N . HIS A 1 104 ? 14.008 -12.533 2.942 1.00 52.47 104 HIS A N 1
ATOM 805 C CA . HIS A 1 104 ? 12.824 -13.078 3.612 1.00 52.47 104 HIS A CA 1
ATOM 806 C C . HIS A 1 104 ? 12.397 -14.453 3.082 1.00 52.47 104 HIS A C 1
ATOM 808 O O . HIS A 1 104 ? 11.339 -14.959 3.459 1.00 52.47 104 HIS A O 1
ATOM 814 N N . SER A 1 105 ? 13.219 -15.101 2.251 1.00 47.88 105 SER A N 1
ATOM 815 C CA . SER A 1 105 ? 13.113 -16.550 2.124 1.00 47.88 105 SER A CA 1
ATOM 816 C C . SER A 1 105 ? 13.533 -17.136 3.475 1.00 47.88 105 SER A C 1
ATOM 818 O O . SER A 1 105 ? 14.662 -16.875 3.896 1.00 47.88 105 SER A O 1
ATOM 820 N N . PRO A 1 106 ? 12.681 -17.897 4.188 1.00 52.50 106 PRO A N 1
ATOM 821 C CA . PRO A 1 106 ? 13.124 -18.568 5.401 1.00 52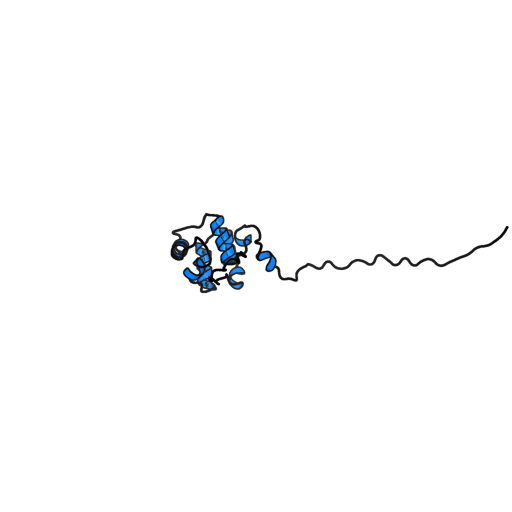.50 106 PRO A CA 1
ATOM 822 C C . PRO A 1 106 ? 14.406 -19.352 5.070 1.00 52.50 106 PRO A C 1
ATOM 824 O O . PRO A 1 106 ? 14.411 -20.086 4.069 1.00 52.50 106 PRO A O 1
ATOM 827 N N . PRO A 1 107 ? 15.500 -19.206 5.843 1.00 47.78 107 PRO A N 1
ATOM 828 C CA . PRO A 1 107 ? 16.675 -20.047 5.676 1.00 47.78 107 PRO A CA 1
ATOM 829 C C . PRO A 1 107 ? 16.280 -21.465 6.098 1.00 47.78 107 PRO A C 1
ATOM 831 O O . PRO A 1 107 ? 16.423 -21.838 7.255 1.00 47.78 107 PRO A O 1
ATOM 834 N N . GLY A 1 108 ? 15.665 -22.243 5.204 1.00 52.47 108 GLY A N 1
ATOM 835 C CA . GLY A 1 108 ? 15.141 -23.544 5.625 1.00 52.47 108 GLY A CA 1
ATOM 836 C C . GLY A 1 108 ? 14.217 -24.315 4.692 1.00 52.47 108 GLY A C 1
ATOM 837 O O . GLY A 1 108 ? 13.703 -25.345 5.111 1.00 52.47 108 GLY A O 1
ATOM 838 N N . ARG A 1 109 ? 14.005 -23.907 3.438 1.00 51.25 109 ARG A N 1
ATOM 839 C CA . ARG A 1 109 ? 13.471 -24.831 2.421 1.00 51.25 109 ARG A CA 1
ATOM 840 C C . ARG A 1 109 ? 14.350 -24.836 1.182 1.00 51.25 109 ARG A C 1
ATOM 842 O O . ARG A 1 109 ? 13.924 -24.526 0.079 1.00 51.25 109 ARG A O 1
ATOM 849 N N . SER A 1 110 ? 15.589 -25.279 1.379 1.00 53.62 110 SER A N 1
ATOM 850 C CA . SER A 1 110 ? 16.160 -26.180 0.385 1.00 53.62 110 SER A CA 1
ATOM 851 C C . SER A 1 110 ? 15.312 -27.455 0.463 1.00 53.62 110 SER A C 1
ATOM 853 O O . SER A 1 110 ? 15.307 -28.091 1.522 1.00 53.62 110 SER A O 1
ATOM 855 N N . PRO A 1 111 ? 14.512 -27.818 -0.559 1.00 57.78 111 PRO A N 1
ATOM 856 C CA . PRO A 1 111 ? 14.044 -29.186 -0.630 1.00 57.78 111 PRO A CA 1
ATOM 857 C C . PRO A 1 111 ? 15.310 -30.030 -0.685 1.00 57.78 111 PRO A C 1
ATOM 859 O O . PRO A 1 111 ? 16.115 -29.878 -1.603 1.00 57.78 111 PRO A O 1
ATOM 862 N N . PHE A 1 112 ? 15.511 -30.816 0.372 1.00 53.69 112 PHE A N 1
ATOM 863 C CA . PHE A 1 112 ? 16.319 -32.023 0.397 1.00 53.69 112 PHE A CA 1
ATOM 864 C C . PHE A 1 112 ? 16.879 -32.358 -0.994 1.00 53.69 112 PHE A C 1
ATOM 866 O O . PHE A 1 112 ? 16.144 -32.809 -1.871 1.00 53.69 112 PHE A O 1
ATOM 873 N N . ARG A 1 113 ? 18.184 -32.168 -1.198 1.00 56.06 113 ARG A N 1
ATOM 874 C CA . ARG A 1 113 ? 18.920 -33.065 -2.089 1.00 56.06 113 ARG A CA 1
ATOM 875 C C . ARG A 1 113 ? 19.294 -34.272 -1.232 1.00 56.06 113 ARG A C 1
ATOM 877 O O . ARG A 1 113 ? 20.279 -34.188 -0.496 1.00 56.06 113 ARG A O 1
ATOM 884 N N . PRO A 1 114 ? 18.509 -35.364 -1.235 1.00 56.66 114 PRO A N 1
ATOM 885 C CA . PRO A 1 114 ? 18.943 -36.581 -0.585 1.00 56.66 114 PRO A CA 1
ATOM 886 C C . PRO A 1 114 ? 20.156 -37.140 -1.340 1.00 56.66 114 PRO A C 1
ATOM 888 O O . PRO A 1 114 ? 20.099 -37.422 -2.531 1.00 56.66 114 PRO A O 1
ATOM 891 N N . TRP A 1 115 ? 21.251 -37.212 -0.589 1.00 52.28 115 TRP A N 1
ATOM 892 C CA . TRP A 1 115 ? 22.299 -38.230 -0.568 1.00 52.28 115 TRP A CA 1
ATOM 893 C C . TRP A 1 115 ? 22.873 -38.777 -1.884 1.00 52.28 115 TRP A C 1
ATOM 895 O O . TRP A 1 115 ? 22.226 -39.452 -2.679 1.00 52.28 115 TRP A O 1
ATOM 905 N N . HIS A 1 116 ? 24.191 -38.595 -1.991 1.00 65.44 116 HIS A N 1
ATOM 906 C CA . HIS A 1 116 ? 25.088 -39.313 -2.884 1.00 65.44 116 HIS A CA 1
ATOM 907 C C . HIS A 1 116 ? 25.013 -40.830 -2.642 1.00 65.44 116 HIS A C 1
ATOM 909 O O . HIS A 1 116 ? 25.376 -41.287 -1.551 1.00 65.44 116 HIS A O 1
ATOM 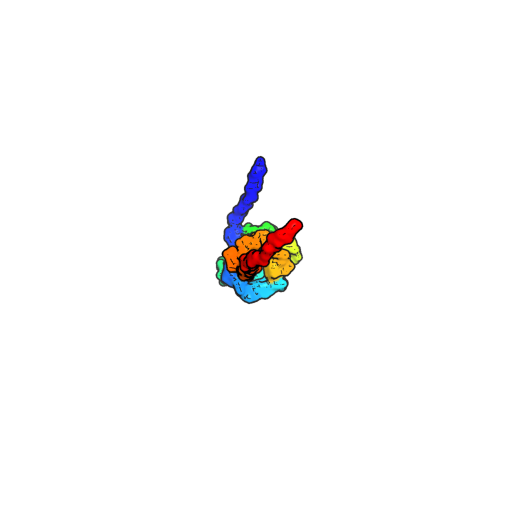915 N N . PRO A 1 117 ? 24.647 -41.640 -3.651 1.00 56.50 117 PRO A N 1
ATOM 916 C CA . PRO A 1 117 ? 24.862 -43.067 -3.570 1.00 56.50 117 PRO A CA 1
ATOM 917 C C . PRO A 1 117 ? 26.358 -43.326 -3.748 1.00 56.50 117 PRO A C 1
ATOM 919 O O . PRO A 1 117 ? 26.944 -43.146 -4.815 1.00 56.50 117 PRO A O 1
ATOM 922 N N . HIS A 1 118 ? 26.968 -43.745 -2.650 1.00 59.16 118 HIS A N 1
ATOM 923 C CA . HIS A 1 118 ? 28.100 -44.657 -2.581 1.00 59.16 118 HIS A CA 1
ATOM 924 C C . HIS A 1 118 ? 28.088 -45.641 -3.766 1.00 59.16 118 HIS A C 1
ATOM 926 O O . HIS A 1 118 ? 27.482 -46.712 -3.704 1.00 59.16 118 HIS A O 1
ATOM 932 N N . ARG A 1 119 ? 28.804 -45.310 -4.850 1.00 53.91 119 ARG A N 1
ATOM 933 C CA . ARG A 1 119 ? 29.218 -46.319 -5.826 1.00 53.91 119 ARG A CA 1
ATOM 934 C C . ARG A 1 119 ? 30.381 -47.100 -5.235 1.00 53.91 119 ARG A C 1
ATOM 936 O O . ARG A 1 119 ? 31.536 -46.708 -5.323 1.00 53.91 119 ARG A O 1
ATOM 943 N N . LEU A 1 120 ? 29.979 -48.184 -4.578 1.00 54.94 120 LEU A N 1
ATOM 944 C CA . LEU A 1 120 ? 30.625 -49.487 -4.526 1.00 54.94 120 LEU A CA 1
ATOM 945 C C . LEU A 1 120 ? 32.157 -49.487 -4.437 1.00 54.94 120 LEU A C 1
ATOM 947 O O . LEU A 1 120 ? 32.877 -49.413 -5.432 1.00 54.94 120 LEU A O 1
ATOM 951 N N . ARG A 1 121 ? 32.629 -49.771 -3.217 1.00 52.22 121 ARG A N 1
ATOM 952 C CA . ARG A 1 121 ? 33.819 -50.599 -2.999 1.00 52.22 121 ARG A CA 1
ATOM 953 C C . ARG A 1 121 ? 33.752 -51.812 -3.933 1.00 52.22 121 ARG A C 1
ATOM 955 O O . ARG A 1 121 ? 32.951 -52.715 -3.709 1.00 52.22 121 ARG A O 1
ATOM 962 N N . LEU A 1 122 ? 34.612 -51.848 -4.944 1.00 61.75 122 LEU A N 1
ATOM 963 C CA . LEU A 1 122 ? 34.954 -53.089 -5.627 1.00 61.75 122 LEU A CA 1
ATOM 964 C C . LEU A 1 122 ? 35.744 -53.962 -4.637 1.00 61.75 122 LEU A C 1
ATOM 966 O O . LEU A 1 122 ? 36.794 -53.518 -4.155 1.00 61.75 122 LEU A O 1
ATOM 970 N N . PRO A 1 123 ? 35.299 -55.185 -4.305 1.00 51.84 123 PRO A N 1
ATOM 971 C CA . PRO A 1 123 ? 36.176 -56.138 -3.653 1.00 51.84 123 PRO A CA 1
ATOM 972 C C . PRO A 1 123 ? 37.246 -56.555 -4.668 1.00 51.84 123 PRO A C 1
ATOM 974 O O . PRO A 1 123 ? 36.941 -57.075 -5.740 1.00 51.84 123 PRO A O 1
ATOM 977 N N . ARG A 1 124 ? 38.518 -56.297 -4.345 1.00 61.81 124 ARG A N 1
ATOM 978 C CA . ARG A 1 124 ? 39.645 -56.831 -5.117 1.00 61.81 124 ARG A CA 1
ATOM 979 C C . ARG A 1 124 ? 39.593 -58.362 -5.048 1.00 61.81 124 ARG A C 1
ATOM 981 O O . ARG A 1 124 ? 39.653 -58.890 -3.935 1.00 61.81 124 ARG A O 1
ATOM 988 N N . PRO A 1 125 ? 39.541 -59.089 -6.175 1.00 52.28 125 PRO A N 1
ATOM 989 C CA . PRO A 1 125 ? 39.680 -60.533 -6.129 1.00 52.28 125 PRO A CA 1
ATOM 990 C C . PRO A 1 125 ? 41.127 -60.880 -5.752 1.00 52.28 125 PRO A C 1
ATOM 992 O O . PRO A 1 125 ? 42.071 -60.644 -6.506 1.00 52.28 125 PRO A O 1
ATOM 995 N N . ARG A 1 126 ? 41.315 -61.444 -4.554 1.00 59.25 126 ARG A N 1
ATOM 996 C CA . ARG A 1 126 ? 42.477 -62.291 -4.266 1.00 59.25 126 ARG A CA 1
ATOM 997 C C . ARG A 1 126 ? 42.248 -63.611 -4.990 1.00 59.25 126 ARG A C 1
ATOM 999 O O . ARG A 1 126 ? 41.259 -64.267 -4.686 1.00 59.25 126 ARG A O 1
ATOM 1006 N N . SER A 1 127 ? 43.173 -64.003 -5.865 1.00 44.84 127 SER A N 1
ATOM 1007 C CA . SER A 1 127 ? 43.772 -65.351 -5.900 1.00 44.84 127 SER A CA 1
ATOM 1008 C C . SER A 1 127 ? 44.814 -65.467 -7.024 1.00 44.84 127 SER A C 1
ATOM 1010 O O . SER A 1 127 ? 44.496 -65.385 -8.204 1.00 44.84 127 SER A O 1
ATOM 1012 N N . ARG A 1 128 ? 46.074 -65.693 -6.613 1.00 55.50 128 ARG A N 1
ATOM 1013 C CA . ARG A 1 128 ? 47.113 -66.468 -7.338 1.00 55.50 128 ARG A CA 1
ATOM 1014 C C . ARG A 1 128 ? 46.561 -67.890 -7.649 1.00 55.50 128 ARG A C 1
ATOM 1016 O O . ARG A 1 128 ? 45.519 -68.194 -7.075 1.00 55.50 128 ARG A O 1
ATOM 1023 N N . PRO A 1 129 ? 47.221 -68.833 -8.370 1.00 62.38 129 PRO A N 1
ATOM 1024 C CA . PRO A 1 129 ? 48.612 -68.890 -8.864 1.00 62.38 129 PRO A CA 1
ATOM 1025 C C . PRO A 1 129 ? 48.768 -69.528 -10.276 1.00 62.38 129 PRO A C 1
ATOM 1027 O O . PRO A 1 129 ? 47.805 -70.024 -10.844 1.00 62.38 129 PRO A O 1
ATOM 1030 N N . ARG A 1 130 ? 50.003 -69.618 -10.802 1.00 44.44 130 ARG A N 1
ATOM 1031 C CA . ARG A 1 130 ? 50.647 -70.849 -11.349 1.00 44.44 130 ARG A CA 1
ATOM 1032 C C . ARG A 1 130 ? 51.992 -70.479 -12.001 1.00 44.44 130 ARG A C 1
ATOM 1034 O O . ARG A 1 130 ? 52.056 -69.546 -12.780 1.00 44.44 130 ARG A O 1
ATOM 1041 N N . ARG A 1 131 ? 53.093 -71.010 -11.447 1.00 48.34 131 ARG A N 1
ATOM 1042 C CA . ARG A 1 131 ? 53.984 -72.040 -12.046 1.00 48.34 131 ARG A CA 1
ATOM 1043 C C . ARG A 1 131 ? 54.747 -71.505 -13.276 1.00 48.34 131 ARG A C 1
ATOM 1045 O O . ARG A 1 131 ? 54.115 -71.251 -14.2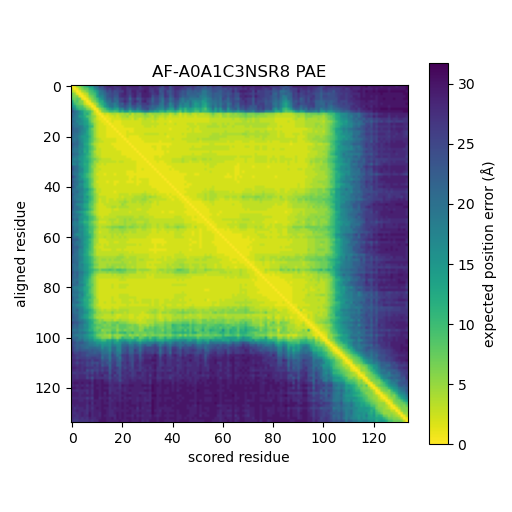81 1.00 48.34 131 ARG A O 1
ATOM 1052 N N . ARG A 1 132 ? 56.022 -71.103 -13.161 1.00 45.28 132 ARG A N 1
ATOM 1053 C CA . ARG A 1 132 ? 57.288 -71.887 -13.078 1.00 45.28 132 ARG A CA 1
ATOM 1054 C C . ARG A 1 132 ? 57.641 -72.565 -14.416 1.00 45.28 132 ARG A C 1
ATOM 1056 O O . ARG A 1 132 ? 56.762 -73.198 -14.984 1.00 45.28 132 ARG A O 1
ATOM 1063 N N . VAL A 1 133 ? 58.947 -72.526 -14.729 1.00 50.00 133 VAL A N 1
ATOM 1064 C CA . VAL A 1 133 ? 59.738 -73.282 -15.736 1.00 50.00 133 VAL A CA 1
ATOM 1065 C C . VAL A 1 133 ? 59.456 -72.932 -17.211 1.00 50.00 133 VAL A C 1
ATOM 1067 O O . VAL A 1 133 ? 58.300 -72.783 -17.573 1.00 50.00 133 VAL A O 1
ATOM 1070 N N . ALA A 1 134 ? 60.438 -72.758 -18.100 1.00 52.66 134 ALA A N 1
ATOM 1071 C CA . ALA A 1 134 ? 61.865 -73.101 -18.100 1.00 52.66 134 ALA A CA 1
ATOM 1072 C C . ALA A 1 134 ? 62.679 -72.056 -18.881 1.00 52.66 134 ALA A C 1
ATOM 1074 O O . ALA A 1 134 ? 62.061 -71.337 -19.697 1.00 52.66 134 ALA A O 1
#

pLDDT: mean 78.17, std 18.47, range [39.31, 96.0]

Sequence (134 aa):
MTHTPDVPVGSYRVSAELLARPDFRAACSVRDFGTIFRLMCKYDGASQDRISSPVDGLSQSRVSRIVRGEDRIASLDLIERIADALRIPGGYFGLAPRRWESTHSPPGRSPFRPWHPHRLRLPRPRSRPRRRVA

InterPro domains:
  IPR001387 Cro/C1-type, helix-turn-helix domain [PF01381] (57-92)
  IPR001387 Cro/C1-type, helix-turn-helix domain [PS50943] (57-93)
  IPR001387 Cro/C1-type, helix-turn-helix domain [cd00093] (34-93)
  IPR010982 Lambda repressor-like, DNA-binding domain superfamily [SSF47413] (32-93)

Mean predicted aligned error: 13.35 Å